Protein AF-A0A933HN99-F1 (afdb_monomer_lite)

Secondary structure (DSSP, 8-state):
--HHHHTTTTSTTSHHHHHHS-TT--HHHHHHHHHHHHHHHHTT-BTTB-TT-------SSSS--TTEEEETTEEEE-HHHHHHHHHHHHHHHHHHT----GGG---SSB--EE-PPEEEEGGG----HHHHHHHHHT--SEEEEEETTEEEEE-SPPEE--

Sequence (162 aa):
MNWINYLRADDPRNPLHQVFMNDHYSRHELMVAMDHFLRRRDELSIPRERGDRIAITLRGGDQLPHNLEKRGEGLAFRAEPKARGESFIRILAELTGWEYKSERWTWENWRLYQFTKGSLGGDTGRLNNGTFRTLMSKQPLSFAMTASNTIEYILEEPDQIV

pLDDT: mean 85.44, std 9.65, range [49.84, 95.88]

Structure (mmCIF, N/CA/C/O backbone):
data_AF-A0A933HN99-F1
#
_entry.id   AF-A0A933HN99-F1
#
loop_
_atom_site.group_PDB
_atom_site.id
_atom_site.type_symbol
_atom_site.label_atom_id
_atom_site.label_alt_id
_atom_site.label_comp_id
_atom_site.label_asym_id
_atom_site.label_entity_id
_atom_site.label_seq_id
_atom_site.pdbx_PDB_ins_code
_atom_site.Cartn_x
_atom_site.Cartn_y
_atom_site.Cartn_z
_atom_site.occupancy
_atom_site.B_iso_or_equiv
_atom_site.auth_seq_id
_atom_site.auth_comp_id
_atom_site.auth_asym_id
_atom_site.auth_atom_id
_atom_site.pdbx_PDB_model_num
ATOM 1 N N . MET A 1 1 ? 18.038 -11.207 13.749 1.00 49.84 1 MET A N 1
ATOM 2 C CA . MET A 1 1 ? 17.211 -12.180 13.005 1.00 49.84 1 MET A CA 1
ATOM 3 C C . MET A 1 1 ? 17.389 -11.865 11.525 1.00 49.84 1 MET A C 1
ATOM 5 O O . MET A 1 1 ? 17.057 -10.754 11.136 1.00 49.84 1 MET A O 1
ATOM 9 N N . ASN A 1 2 ? 18.023 -12.742 10.740 1.00 75.62 2 ASN A N 1
ATOM 10 C CA . ASN A 1 2 ? 18.283 -12.469 9.323 1.00 75.62 2 ASN A CA 1
ATOM 11 C C . ASN A 1 2 ? 17.060 -12.894 8.498 1.00 75.62 2 ASN A C 1
ATOM 13 O O . ASN A 1 2 ? 16.750 -14.082 8.431 1.00 75.62 2 ASN A O 1
ATOM 17 N N . TRP A 1 3 ? 16.350 -11.922 7.922 1.00 74.06 3 TRP A N 1
ATOM 18 C CA . TRP A 1 3 ? 15.103 -12.154 7.183 1.00 74.06 3 TRP A CA 1
ATOM 19 C C . TRP A 1 3 ? 15.326 -13.017 5.942 1.00 74.06 3 TRP A C 1
ATOM 21 O O . TRP A 1 3 ? 14.461 -13.805 5.585 1.00 74.06 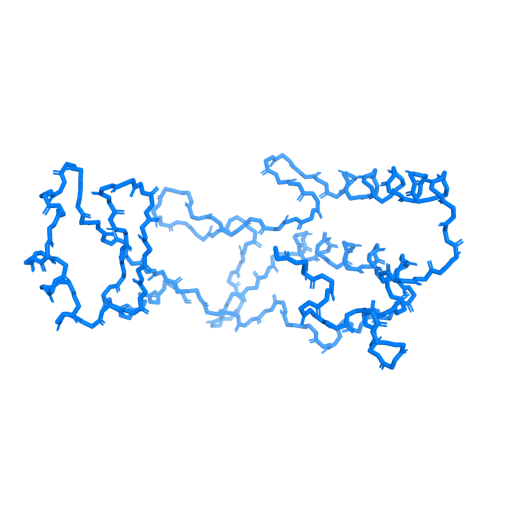3 TRP A O 1
ATOM 31 N N . ILE A 1 4 ? 16.514 -12.936 5.350 1.00 78.69 4 ILE A N 1
ATOM 32 C CA . ILE A 1 4 ? 16.936 -13.777 4.231 1.00 78.69 4 ILE A CA 1
ATOM 33 C C . ILE A 1 4 ? 16.920 -15.258 4.623 1.00 78.69 4 ILE A C 1
ATOM 35 O O . ILE A 1 4 ? 16.318 -16.070 3.926 1.00 78.69 4 ILE A O 1
ATOM 39 N N . ASN A 1 5 ? 17.500 -15.594 5.777 1.00 79.62 5 ASN A N 1
ATOM 40 C CA . ASN A 1 5 ? 17.543 -16.972 6.270 1.00 79.62 5 ASN A CA 1
ATOM 41 C C . ASN A 1 5 ? 16.152 -17.437 6.725 1.00 79.62 5 ASN A C 1
ATOM 43 O O . ASN A 1 5 ? 15.784 -18.591 6.538 1.00 79.62 5 ASN A O 1
ATOM 47 N N . TYR A 1 6 ? 15.353 -16.535 7.306 1.00 84.94 6 TYR A N 1
ATOM 48 C CA . TYR A 1 6 ? 13.977 -16.839 7.707 1.00 84.94 6 TYR A CA 1
ATOM 49 C C . TYR A 1 6 ? 13.082 -17.166 6.502 1.00 84.94 6 TYR A C 1
ATOM 51 O O . TYR A 1 6 ? 12.344 -18.146 6.523 1.00 84.94 6 TYR A O 1
ATOM 59 N N . LEU A 1 7 ? 13.193 -16.381 5.428 1.00 85.88 7 LEU A N 1
ATOM 60 C CA . LEU A 1 7 ? 12.485 -16.601 4.165 1.00 85.88 7 LEU A CA 1
ATOM 61 C C . LEU A 1 7 ? 13.103 -17.724 3.320 1.00 85.88 7 LEU A C 1
ATOM 63 O O . LEU A 1 7 ? 12.607 -18.001 2.228 1.00 85.88 7 LEU A O 1
ATOM 67 N N . ARG A 1 8 ? 14.172 -18.369 3.813 1.00 86.44 8 ARG A N 1
ATOM 68 C CA . ARG A 1 8 ? 14.950 -19.405 3.120 1.00 86.44 8 ARG A CA 1
ATOM 69 C C . ARG A 1 8 ? 15.444 -18.960 1.744 1.00 86.44 8 ARG A C 1
ATOM 71 O O . ARG A 1 8 ? 15.480 -19.763 0.813 1.00 86.44 8 ARG A O 1
ATOM 78 N N . ALA A 1 9 ? 15.754 -17.675 1.589 1.00 84.88 9 ALA A N 1
ATOM 79 C CA . ALA A 1 9 ? 16.262 -17.124 0.336 1.00 84.88 9 ALA A CA 1
ATOM 80 C C . ALA A 1 9 ? 17.697 -17.598 0.034 1.00 84.88 9 ALA A C 1
ATOM 82 O O . ALA A 1 9 ? 18.185 -17.416 -1.070 1.00 84.88 9 ALA A O 1
ATOM 83 N N . ASP A 1 10 ? 18.364 -18.242 0.987 1.00 83.62 10 ASP A N 1
ATOM 84 C CA . ASP A 1 10 ? 19.635 -18.947 0.830 1.00 83.62 10 ASP A CA 1
ATOM 85 C C . ASP A 1 10 ? 19.498 -20.349 0.195 1.00 83.62 10 ASP A C 1
ATOM 87 O O . ASP A 1 10 ? 20.490 -20.869 -0.305 1.00 83.62 10 ASP A O 1
ATOM 91 N N . ASP A 1 11 ? 18.299 -20.951 0.147 1.00 87.00 11 ASP A N 1
ATOM 92 C CA . ASP A 1 11 ? 18.057 -22.241 -0.528 1.00 87.00 11 ASP A CA 1
ATOM 93 C C . ASP A 1 11 ? 17.946 -22.039 -2.053 1.00 87.00 11 ASP A C 1
ATOM 95 O O . ASP A 1 11 ? 16.982 -21.408 -2.489 1.00 87.00 11 ASP A O 1
ATOM 99 N N . PRO A 1 12 ? 18.831 -22.621 -2.890 1.00 84.25 12 PRO A N 1
ATOM 100 C CA . PRO A 1 12 ? 18.815 -22.430 -4.346 1.00 84.25 12 PRO A CA 1
ATOM 101 C C . PRO A 1 12 ? 17.519 -22.838 -5.054 1.00 84.25 12 PRO A C 1
ATOM 103 O O . PRO A 1 12 ? 17.266 -22.426 -6.184 1.00 84.25 12 PRO A O 1
ATOM 106 N N . ARG A 1 13 ? 16.686 -23.661 -4.408 1.00 86.94 13 ARG A N 1
ATOM 107 C CA . ARG A 1 13 ? 15.380 -24.082 -4.942 1.00 86.94 13 ARG A CA 1
ATOM 108 C C . ARG A 1 13 ? 14.266 -23.087 -4.626 1.00 86.94 13 ARG A C 1
ATOM 110 O O . ARG A 1 13 ? 13.169 -23.214 -5.164 1.00 86.94 13 ARG A O 1
ATOM 117 N N . ASN A 1 14 ? 14.507 -22.142 -3.722 1.00 84.06 14 ASN A N 1
ATOM 118 C CA . ASN A 1 14 ? 13.544 -21.116 -3.367 1.00 84.06 14 ASN A CA 1
ATOM 119 C C . ASN A 1 14 ? 13.524 -20.038 -4.463 1.00 84.06 14 ASN A C 1
ATOM 121 O O . ASN A 1 14 ? 14.582 -19.499 -4.783 1.00 84.06 14 ASN A O 1
ATOM 125 N N . PRO A 1 15 ? 12.357 -19.657 -5.012 1.00 81.12 15 PRO A N 1
ATOM 126 C CA . PRO A 1 15 ? 12.267 -18.561 -5.980 1.00 81.12 15 PRO A CA 1
ATOM 127 C C . PRO A 1 15 ? 12.914 -17.256 -5.492 1.00 81.12 15 PRO A C 1
ATOM 129 O O . PRO A 1 15 ? 13.462 -16.500 -6.288 1.00 81.12 15 PRO A O 1
ATOM 132 N N . LEU A 1 16 ? 12.914 -17.012 -4.176 1.00 79.88 16 LEU A N 1
ATOM 133 C CA . LEU A 1 16 ? 13.557 -15.845 -3.571 1.00 79.88 16 LEU A CA 1
ATOM 134 C C . LEU A 1 16 ? 15.087 -15.865 -3.698 1.00 79.88 16 LEU A C 1
ATOM 136 O O . LEU A 1 16 ? 15.704 -14.804 -3.691 1.00 79.88 16 LEU A O 1
ATOM 140 N N . HIS A 1 17 ? 15.704 -17.037 -3.860 1.00 81.12 17 HIS A N 1
ATOM 141 C CA . HIS A 1 17 ? 17.143 -17.157 -4.087 1.00 81.12 17 HIS A CA 1
ATOM 142 C C . HIS A 1 17 ? 17.567 -16.508 -5.402 1.00 81.12 17 HIS A C 1
ATOM 144 O O . HIS A 1 17 ? 18.548 -15.774 -5.441 1.00 81.12 17 HIS A O 1
ATOM 150 N N . GLN A 1 18 ? 16.769 -16.676 -6.459 1.00 73.31 18 GLN A N 1
ATOM 151 C CA . GLN A 1 18 ? 17.019 -16.032 -7.754 1.00 73.31 18 GLN A CA 1
ATOM 152 C C . GLN A 1 18 ? 16.928 -14.502 -7.682 1.00 73.31 18 GLN A C 1
ATOM 154 O O . GLN A 1 18 ? 17.497 -13.813 -8.524 1.00 73.31 18 GLN A O 1
ATOM 159 N N . VAL A 1 19 ? 16.215 -13.971 -6.685 1.00 71.75 19 VAL A N 1
ATOM 160 C CA . VAL A 1 19 ? 16.025 -12.529 -6.490 1.00 71.75 19 VAL A CA 1
ATOM 161 C C . VAL A 1 19 ? 17.103 -11.943 -5.576 1.00 71.75 19 VAL A C 1
ATOM 163 O O . VAL A 1 19 ? 17.643 -10.883 -5.876 1.00 71.75 19 VAL A O 1
ATOM 166 N N . PHE A 1 20 ? 17.423 -12.610 -4.463 1.00 72.81 20 PHE A N 1
ATOM 167 C CA . PHE A 1 20 ? 18.280 -12.047 -3.408 1.00 72.81 20 PHE A CA 1
ATOM 168 C C . PHE A 1 20 ? 19.718 -12.575 -3.389 1.00 72.81 20 PHE A C 1
ATOM 170 O O . PHE A 1 20 ? 20.576 -11.916 -2.809 1.00 72.81 20 PHE A O 1
ATOM 177 N N . MET A 1 21 ? 19.977 -13.743 -3.981 1.00 75.06 21 MET A N 1
ATOM 178 C CA . MET A 1 21 ? 21.279 -14.432 -3.961 1.00 75.06 21 MET A CA 1
ATOM 179 C C . MET A 1 21 ? 21.882 -14.593 -5.356 1.00 75.06 21 MET A C 1
ATOM 181 O O . MET A 1 21 ? 22.770 -15.411 -5.564 1.00 75.06 21 MET A O 1
ATOM 185 N N . ASN A 1 22 ? 21.386 -13.834 -6.332 1.00 67.81 22 ASN A N 1
ATOM 186 C CA . ASN A 1 22 ? 21.907 -13.902 -7.683 1.00 67.81 22 ASN A CA 1
ATOM 187 C C . ASN A 1 22 ? 23.298 -13.252 -7.751 1.00 67.81 22 ASN A C 1
ATOM 189 O O . ASN A 1 22 ? 23.434 -12.051 -7.514 1.00 67.81 22 ASN A O 1
ATOM 193 N N . ASP A 1 23 ? 24.309 -14.036 -8.131 1.00 64.56 23 ASP A N 1
ATOM 194 C CA . ASP A 1 23 ? 25.702 -13.598 -8.317 1.00 64.56 23 ASP A CA 1
ATOM 195 C C . ASP A 1 23 ? 25.876 -12.572 -9.456 1.00 64.56 23 ASP A C 1
ATOM 197 O O . ASP A 1 23 ? 26.979 -12.087 -9.707 1.00 64.56 23 ASP A O 1
ATOM 201 N N . HIS A 1 24 ? 24.796 -12.236 -10.170 1.00 63.84 24 HIS A N 1
ATOM 202 C CA . HIS A 1 24 ? 24.831 -11.406 -11.368 1.00 63.84 24 HIS A CA 1
ATOM 203 C C . HIS A 1 24 ? 25.280 -9.956 -11.125 1.00 63.84 24 HIS A C 1
ATOM 205 O O . HIS A 1 24 ? 25.781 -9.330 -12.057 1.00 63.84 24 HIS A O 1
ATOM 211 N N . TYR A 1 25 ? 25.124 -9.417 -9.911 1.00 64.19 25 TYR A N 1
ATOM 212 C CA . TYR A 1 25 ? 25.426 -8.013 -9.630 1.00 64.19 25 TYR A CA 1
ATOM 213 C C . TYR A 1 25 ? 26.658 -7.854 -8.739 1.00 64.19 25 TYR A C 1
ATOM 215 O O . TYR A 1 25 ? 26.637 -8.138 -7.540 1.00 64.19 25 TYR A O 1
ATOM 223 N N . SER A 1 26 ? 27.721 -7.269 -9.288 1.00 77.25 26 SER A N 1
ATOM 224 C CA . SER A 1 26 ? 28.735 -6.619 -8.462 1.00 77.25 26 SER A CA 1
ATOM 225 C C . SER A 1 26 ? 28.097 -5.487 -7.641 1.00 77.25 26 SER A C 1
ATOM 227 O O . SER A 1 26 ? 27.085 -4.897 -8.024 1.00 77.25 26 SER A O 1
ATOM 229 N N . ARG A 1 27 ? 28.718 -5.110 -6.513 1.00 74.25 27 ARG A N 1
ATOM 230 C CA . ARG A 1 27 ? 28.250 -3.979 -5.682 1.00 74.25 27 ARG A CA 1
ATOM 231 C C . ARG A 1 27 ? 28.020 -2.700 -6.495 1.00 74.25 27 ARG A C 1
ATOM 233 O O . ARG A 1 27 ? 27.081 -1.964 -6.216 1.00 74.25 27 ARG A O 1
ATOM 240 N N . HIS A 1 28 ? 28.873 -2.443 -7.486 1.00 76.75 28 HIS A N 1
ATOM 241 C CA . HIS A 1 28 ? 28.733 -1.299 -8.381 1.00 76.75 28 HIS A CA 1
ATOM 242 C C . HIS A 1 28 ? 27.457 -1.399 -9.228 1.00 76.75 28 HIS A C 1
ATOM 244 O O . HIS A 1 28 ? 26.668 -0.460 -9.256 1.00 76.75 28 HIS A O 1
ATOM 250 N N . GLU A 1 29 ? 27.219 -2.542 -9.871 1.00 79.69 29 GLU A N 1
ATOM 251 C CA . GLU A 1 29 ? 26.029 -2.743 -10.704 1.00 79.69 29 GLU A CA 1
ATOM 252 C C . GLU A 1 29 ? 24.741 -2.717 -9.875 1.00 79.69 29 GLU A C 1
ATOM 254 O O . GLU A 1 29 ? 23.747 -2.155 -10.328 1.00 79.69 29 GLU A O 1
ATOM 259 N N . LEU A 1 30 ? 24.769 -3.219 -8.635 1.00 82.19 30 LEU A N 1
ATOM 260 C CA . LEU A 1 30 ? 23.641 -3.102 -7.709 1.00 82.19 30 LEU A CA 1
ATOM 261 C C . LEU A 1 30 ? 23.317 -1.634 -7.398 1.00 82.19 30 LEU A C 1
ATOM 263 O O . LEU A 1 30 ? 22.155 -1.243 -7.434 1.00 82.19 30 LEU A O 1
ATOM 267 N N . MET A 1 31 ? 24.329 -0.804 -7.128 1.00 82.56 31 MET A N 1
ATOM 268 C CA . MET A 1 31 ? 24.125 0.627 -6.869 1.00 82.56 31 MET A CA 1
ATOM 269 C C . MET A 1 31 ? 23.550 1.356 -8.090 1.00 82.56 31 MET A C 1
ATOM 271 O O . MET A 1 31 ? 22.658 2.187 -7.933 1.00 82.56 31 MET A O 1
ATOM 275 N N . VAL A 1 32 ? 24.016 1.020 -9.298 1.00 86.81 32 VAL A N 1
ATOM 276 C CA . VAL A 1 32 ? 23.473 1.565 -10.554 1.00 86.81 32 VAL A CA 1
ATOM 277 C C . VAL A 1 32 ? 22.023 1.119 -10.764 1.00 86.81 32 VAL A C 1
ATOM 279 O O . VAL A 1 32 ? 21.163 1.947 -11.061 1.00 86.81 32 VAL A O 1
ATOM 282 N N . ALA A 1 33 ? 21.727 -0.167 -10.560 1.00 85.75 33 ALA A N 1
ATOM 283 C CA . ALA A 1 33 ? 20.374 -0.705 -10.673 1.00 85.75 33 ALA A CA 1
ATOM 284 C C . ALA A 1 33 ? 19.421 -0.061 -9.654 1.00 85.75 33 ALA A C 1
ATOM 286 O O . ALA A 1 33 ? 18.291 0.289 -9.997 1.00 85.75 33 ALA A O 1
ATOM 287 N N . MET A 1 34 ? 19.889 0.157 -8.421 1.00 89.00 34 MET A N 1
ATOM 288 C CA . MET A 1 34 ? 19.142 0.871 -7.390 1.00 89.00 34 MET A CA 1
ATOM 289 C C . MET A 1 34 ? 18.882 2.327 -7.779 1.00 89.00 34 MET A C 1
ATOM 291 O O . MET A 1 34 ? 17.738 2.757 -7.689 1.00 89.00 34 MET A O 1
ATOM 295 N N . ASP A 1 35 ? 19.884 3.088 -8.231 1.00 91.62 35 ASP A N 1
ATOM 296 C CA . ASP A 1 35 ? 19.679 4.478 -8.675 1.00 91.62 35 ASP A CA 1
ATOM 297 C C . ASP A 1 35 ? 18.650 4.552 -9.816 1.00 91.62 35 ASP A C 1
ATOM 299 O O . ASP A 1 35 ? 17.689 5.318 -9.733 1.00 91.62 35 ASP A O 1
ATOM 303 N N . HIS A 1 36 ? 18.775 3.679 -10.820 1.00 91.25 36 HIS A N 1
ATOM 304 C CA . HIS A 1 36 ? 17.826 3.597 -11.929 1.00 91.25 36 HIS A CA 1
ATOM 305 C C . HIS A 1 36 ? 16.401 3.263 -11.458 1.00 91.25 36 HIS A C 1
ATOM 307 O O . HIS A 1 36 ? 15.439 3.927 -11.851 1.00 91.25 36 HIS A O 1
ATOM 313 N N . PHE A 1 37 ? 16.253 2.276 -10.569 1.00 93.31 37 PHE A N 1
ATOM 314 C CA . PHE A 1 37 ? 14.966 1.928 -9.967 1.00 93.31 37 PHE A CA 1
ATOM 315 C C . PHE A 1 37 ? 14.351 3.103 -9.198 1.00 93.31 37 PHE A C 1
ATOM 317 O O . PHE A 1 37 ? 13.172 3.411 -9.380 1.00 93.31 37 PHE A O 1
ATOM 324 N N . LEU A 1 38 ? 15.136 3.768 -8.344 1.00 93.62 38 LEU A N 1
ATOM 325 C CA . LEU A 1 38 ? 14.657 4.875 -7.520 1.00 93.62 38 LEU A CA 1
ATOM 326 C C . LEU A 1 38 ? 14.168 6.038 -8.393 1.00 93.62 38 LEU A C 1
ATOM 328 O O . LEU A 1 38 ? 13.096 6.567 -8.110 1.00 93.62 38 LEU A O 1
ATOM 332 N N . ARG A 1 39 ? 14.886 6.373 -9.475 1.00 95.25 39 ARG A N 1
ATOM 333 C CA . ARG A 1 39 ? 14.471 7.408 -10.438 1.00 95.25 39 ARG A CA 1
ATOM 334 C C . ARG A 1 39 ? 13.160 7.060 -11.134 1.00 95.25 39 ARG A C 1
ATOM 336 O O . ARG A 1 39 ? 12.233 7.861 -11.093 1.00 95.25 39 ARG A O 1
ATOM 343 N N . ARG A 1 40 ? 13.048 5.848 -11.689 1.00 95.75 40 ARG A N 1
ATOM 344 C CA . ARG A 1 40 ? 11.821 5.394 -12.369 1.00 95.75 40 ARG A CA 1
ATOM 345 C C . ARG A 1 40 ? 10.619 5.327 -11.436 1.00 95.75 40 ARG A C 1
ATOM 347 O O . ARG A 1 40 ? 9.507 5.647 -11.836 1.00 95.75 40 ARG A O 1
ATOM 354 N N . ARG A 1 41 ? 10.818 4.933 -10.176 1.00 95.25 41 ARG A N 1
ATOM 355 C CA . ARG A 1 41 ? 9.758 5.038 -9.166 1.00 95.25 41 ARG A CA 1
ATOM 356 C C . ARG A 1 41 ? 9.386 6.501 -8.932 1.00 95.25 41 ARG A C 1
ATOM 358 O O . ARG A 1 41 ? 8.206 6.818 -8.828 1.00 95.25 41 ARG A O 1
ATOM 365 N N . ASP A 1 42 ? 10.368 7.386 -8.800 1.00 95.50 42 ASP A N 1
ATOM 366 C CA . ASP A 1 42 ? 10.110 8.786 -8.471 1.00 95.50 42 ASP A CA 1
ATOM 367 C C . ASP A 1 42 ? 9.363 9.524 -9.594 1.00 95.50 42 ASP A C 1
ATOM 369 O O . ASP A 1 42 ? 8.527 10.369 -9.278 1.00 95.50 42 ASP A O 1
ATOM 373 N N . GLU A 1 43 ? 9.529 9.117 -10.856 1.00 95.62 43 GLU A N 1
ATOM 374 C CA . GLU A 1 43 ? 8.714 9.558 -12.005 1.00 95.62 43 GLU A CA 1
ATOM 375 C C . GLU A 1 43 ? 7.209 9.269 -11.841 1.00 95.62 43 GLU A C 1
ATOM 377 O O . GLU A 1 43 ? 6.381 9.990 -12.393 1.00 95.62 43 GLU A O 1
ATOM 382 N N . LEU A 1 44 ? 6.837 8.253 -11.054 1.00 95.88 44 LEU A N 1
ATOM 383 C CA . LEU A 1 44 ? 5.440 7.913 -10.748 1.00 95.88 44 LEU A CA 1
ATOM 384 C C . LEU A 1 44 ? 4.885 8.675 -9.530 1.00 95.88 44 LEU A C 1
ATOM 386 O O . LEU A 1 44 ? 3.743 8.448 -9.116 1.00 95.88 44 LEU A O 1
ATOM 390 N N . SER A 1 45 ? 5.687 9.535 -8.899 1.00 94.81 45 SER A N 1
ATOM 391 C CA . SER A 1 45 ? 5.262 10.280 -7.713 1.00 94.81 45 SER A CA 1
ATOM 392 C C . SER A 1 45 ? 4.348 11.443 -8.087 1.00 94.81 45 SER A C 1
ATOM 394 O O . SER A 1 45 ? 4.582 12.162 -9.055 1.00 94.81 45 SER A O 1
ATOM 396 N N . ILE A 1 46 ? 3.334 11.679 -7.260 1.00 92.56 46 ILE A N 1
ATOM 397 C CA . ILE A 1 46 ? 2.436 12.836 -7.356 1.00 92.56 46 ILE A CA 1
ATOM 398 C C . ILE A 1 46 ? 2.511 13.638 -6.048 1.00 92.56 46 ILE A C 1
ATOM 400 O O . ILE A 1 46 ? 3.050 13.145 -5.050 1.00 92.56 46 ILE A O 1
ATOM 404 N N . PRO A 1 47 ? 1.991 14.878 -5.978 1.00 89.06 47 PRO A N 1
ATOM 405 C CA . PRO A 1 47 ? 2.017 15.641 -4.737 1.00 89.06 47 PRO A CA 1
ATOM 406 C C . PRO A 1 47 ? 1.459 14.833 -3.555 1.00 89.06 47 PRO A C 1
ATOM 408 O O . PRO A 1 47 ? 0.298 14.437 -3.551 1.00 89.06 47 PRO A O 1
ATOM 411 N N . ARG A 1 48 ? 2.293 14.631 -2.524 1.00 84.19 48 ARG A N 1
ATOM 412 C CA . ARG A 1 48 ? 1.999 13.868 -1.288 1.00 84.19 48 ARG A CA 1
ATOM 413 C C . ARG A 1 48 ? 1.943 12.335 -1.435 1.00 84.19 48 ARG A C 1
ATOM 415 O O . ARG A 1 48 ? 1.739 11.651 -0.426 1.00 84.19 48 ARG A O 1
ATOM 422 N N . GLU A 1 49 ? 2.241 11.768 -2.604 1.00 90.00 49 GLU A N 1
ATOM 423 C CA . GLU A 1 49 ? 2.372 10.317 -2.805 1.00 90.00 49 GLU A CA 1
ATOM 424 C C . GLU A 1 49 ? 3.651 9.949 -3.554 1.00 90.00 49 GLU A C 1
ATOM 426 O O . GLU A 1 49 ? 3.902 10.416 -4.660 1.00 90.00 49 GLU A O 1
ATOM 431 N N . ARG A 1 50 ? 4.448 9.062 -2.956 1.00 91.06 50 ARG A N 1
ATOM 432 C CA . ARG A 1 50 ? 5.611 8.466 -3.613 1.00 91.06 50 ARG A CA 1
ATOM 433 C C . ARG A 1 50 ? 5.147 7.398 -4.606 1.00 91.06 50 ARG A C 1
ATOM 435 O O . ARG A 1 50 ? 4.150 6.731 -4.352 1.00 91.06 50 ARG A O 1
ATOM 442 N N . GLY A 1 51 ? 5.871 7.217 -5.704 1.00 91.19 51 GLY A N 1
ATOM 443 C CA . GLY A 1 51 ? 5.482 6.313 -6.792 1.00 91.19 51 GLY A CA 1
ATOM 444 C C . GLY A 1 51 ? 5.428 4.812 -6.470 1.00 91.19 51 GLY A C 1
ATOM 445 O O . GLY A 1 51 ? 5.017 4.031 -7.317 1.00 91.19 51 GLY A O 1
ATOM 446 N N . ASP A 1 52 ? 5.822 4.396 -5.265 1.00 92.25 52 ASP A N 1
ATOM 447 C CA . ASP A 1 52 ? 5.679 3.028 -4.743 1.00 92.25 52 ASP A CA 1
ATOM 448 C C . ASP A 1 52 ? 4.439 2.839 -3.852 1.00 92.25 52 ASP A C 1
ATOM 450 O O . ASP A 1 52 ? 4.262 1.774 -3.259 1.00 92.25 52 ASP A O 1
ATOM 454 N N . ARG A 1 53 ? 3.576 3.857 -3.719 1.00 91.19 53 ARG A N 1
ATOM 455 C CA . ARG A 1 53 ? 2.353 3.777 -2.912 1.00 91.19 53 ARG A CA 1
ATOM 456 C C . ARG A 1 53 ? 1.173 4.486 -3.567 1.00 91.19 53 ARG A C 1
ATOM 458 O O . ARG A 1 53 ? 1.320 5.538 -4.182 1.00 91.19 53 ARG A O 1
ATOM 465 N N . ILE A 1 54 ? -0.020 3.953 -3.323 1.00 90.75 54 ILE A N 1
ATOM 466 C CA . ILE A 1 54 ? -1.294 4.621 -3.604 1.00 90.75 54 ILE A CA 1
ATOM 467 C C . ILE A 1 54 ? -1.961 4.894 -2.258 1.00 90.75 54 ILE A C 1
ATOM 469 O O . ILE A 1 54 ? -2.217 3.966 -1.491 1.00 90.75 54 ILE A O 1
ATOM 473 N N . ALA A 1 55 ? -2.206 6.164 -1.931 1.00 88.06 55 ALA A N 1
ATOM 474 C CA . ALA A 1 55 ? -2.803 6.508 -0.644 1.00 88.06 55 ALA A CA 1
ATOM 475 C C . ALA A 1 55 ? -4.326 6.308 -0.673 1.00 88.06 55 ALA A C 1
ATOM 477 O O . ALA A 1 55 ? -5.025 6.883 -1.505 1.00 88.06 55 ALA A O 1
ATOM 478 N N . ILE A 1 56 ? -4.850 5.528 0.270 1.00 86.19 56 ILE A N 1
ATOM 479 C CA . ILE A 1 56 ? -6.286 5.420 0.543 1.00 86.19 56 ILE A CA 1
ATOM 480 C C . ILE A 1 56 ? -6.507 6.122 1.879 1.00 86.19 56 ILE A C 1
ATOM 482 O O . ILE A 1 56 ? -6.249 5.564 2.942 1.00 86.19 56 ILE A O 1
ATOM 486 N N . THR A 1 57 ? -6.867 7.403 1.834 1.00 78.19 57 THR A N 1
ATOM 487 C CA . THR A 1 57 ? -7.024 8.225 3.039 1.00 78.19 57 THR A CA 1
ATOM 488 C C . THR A 1 57 ? -8.302 9.041 2.949 1.00 78.19 57 THR A C 1
ATOM 490 O O . THR A 1 57 ? -8.505 9.773 1.983 1.00 78.19 57 THR A O 1
ATOM 493 N N . LEU A 1 58 ? -9.141 8.938 3.977 1.00 72.88 58 LEU A N 1
ATOM 494 C CA . LEU A 1 58 ? -10.306 9.795 4.167 1.00 72.88 58 LEU A CA 1
ATOM 495 C C . LEU A 1 58 ? -9.823 11.121 4.771 1.00 72.88 58 LEU A C 1
ATOM 497 O O . LEU A 1 58 ? -9.245 11.137 5.858 1.00 72.88 58 LEU A O 1
ATOM 501 N N . ARG A 1 59 ? -10.011 12.244 4.070 1.00 62.53 59 ARG A N 1
ATOM 502 C CA . ARG A 1 59 ? -9.774 13.582 4.638 1.00 62.53 59 ARG A CA 1
ATOM 503 C C . ARG A 1 59 ? -11.121 14.220 4.960 1.00 62.53 59 ARG A C 1
ATOM 505 O O . ARG A 1 59 ? -11.876 14.512 4.045 1.00 62.53 59 ARG A O 1
ATOM 512 N N . GLY A 1 60 ? -11.385 14.483 6.241 1.00 57.06 60 GLY A N 1
ATOM 513 C CA . GLY A 1 60 ? -12.542 15.286 6.655 1.00 57.06 60 GLY A CA 1
ATOM 514 C C . GLY A 1 60 ? -13.875 14.538 6.768 1.00 57.06 60 GLY A C 1
ATOM 515 O O . GLY A 1 60 ? -14.911 15.135 6.508 1.00 57.06 60 GLY A O 1
ATOM 516 N N . GLY A 1 61 ? -13.859 13.265 7.170 1.00 55.25 61 GLY A N 1
ATOM 517 C CA . GLY A 1 61 ? -15.049 12.555 7.663 1.00 55.25 61 GLY A CA 1
ATOM 518 C C . GLY A 1 61 ? -15.901 11.877 6.593 1.00 55.25 61 GLY A C 1
ATOM 519 O O . GLY A 1 61 ? -16.078 10.671 6.677 1.00 55.25 61 GLY A O 1
ATOM 520 N N . ASP A 1 62 ? -16.335 12.595 5.552 1.00 56.06 62 ASP A N 1
ATOM 521 C CA . ASP A 1 62 ? -17.492 12.134 4.752 1.00 56.06 62 ASP A CA 1
ATOM 522 C C . ASP A 1 62 ? -17.246 11.990 3.240 1.00 56.06 62 ASP A C 1
ATOM 524 O O . ASP A 1 62 ? -18.178 11.781 2.461 1.00 56.06 62 ASP A O 1
ATOM 528 N N . GLN A 1 63 ? -15.999 12.109 2.777 1.00 68.25 63 GLN A N 1
ATOM 529 C CA . GLN A 1 63 ? -15.674 11.997 1.350 1.00 68.25 63 GLN A CA 1
ATOM 530 C C . GLN A 1 63 ? -14.888 10.727 1.041 1.00 68.25 63 GLN A C 1
ATOM 532 O O . GLN A 1 63 ? -13.944 10.381 1.751 1.00 68.25 63 GLN A O 1
ATOM 537 N N . LEU A 1 64 ? -15.259 10.070 -0.065 1.00 76.44 64 LEU A N 1
ATOM 538 C CA . LEU A 1 64 ? -14.512 8.953 -0.647 1.00 76.44 64 LEU A CA 1
ATOM 539 C C . LEU A 1 64 ? -13.016 9.294 -0.754 1.00 76.44 64 LEU A C 1
ATOM 541 O O . LEU A 1 64 ? -12.684 10.427 -1.121 1.00 76.44 64 LEU A O 1
ATOM 545 N N . PRO A 1 65 ? -12.108 8.330 -0.504 1.00 84.25 65 PRO A N 1
ATOM 546 C CA . PRO A 1 65 ? -10.681 8.544 -0.708 1.00 84.25 65 PRO A CA 1
ATOM 547 C C . PRO A 1 65 ? -10.404 9.053 -2.125 1.00 84.25 65 PRO A C 1
ATOM 549 O O . PRO A 1 65 ? -10.995 8.566 -3.088 1.00 84.25 65 PRO A O 1
ATOM 552 N N . HIS A 1 66 ? -9.490 10.013 -2.278 1.00 86.44 66 HIS A N 1
ATOM 553 C CA . HIS A 1 66 ? -9.299 10.735 -3.546 1.00 86.44 66 HIS A CA 1
ATOM 554 C C . HIS A 1 66 ? -8.871 9.836 -4.715 1.00 86.44 66 HIS A C 1
ATOM 556 O O . HIS A 1 66 ? -9.204 10.132 -5.859 1.00 86.44 66 HIS A O 1
ATOM 562 N N . ASN A 1 67 ? -8.191 8.721 -4.437 1.00 91.62 67 ASN A N 1
ATOM 563 C CA . ASN A 1 67 ? -7.792 7.740 -5.448 1.00 91.62 67 ASN A CA 1
ATOM 564 C C . ASN A 1 67 ? -8.916 6.764 -5.845 1.00 91.62 67 ASN A C 1
ATOM 566 O O . ASN A 1 67 ? -8.753 6.016 -6.810 1.00 91.62 67 ASN A O 1
ATOM 570 N N . LEU A 1 68 ? -10.046 6.766 -5.132 1.00 91.62 68 LEU A N 1
ATOM 571 C CA . LEU A 1 68 ? -11.172 5.865 -5.360 1.00 91.62 68 LEU A CA 1
ATOM 572 C C . LEU A 1 68 ? -12.366 6.583 -6.001 1.00 91.62 68 LEU A C 1
ATOM 574 O O . LEU A 1 68 ? -12.567 7.795 -5.866 1.00 91.62 68 LEU A O 1
ATOM 578 N N . GLU A 1 69 ? -13.177 5.796 -6.694 1.00 91.88 69 GLU A N 1
ATOM 579 C CA . GLU A 1 69 ? -14.474 6.177 -7.238 1.00 91.88 69 GLU A CA 1
ATOM 580 C C . GLU A 1 69 ? -15.499 5.058 -7.015 1.00 91.88 69 GLU A C 1
ATOM 582 O O . GLU A 1 69 ? -15.140 3.885 -6.887 1.00 91.88 69 GLU A O 1
ATOM 587 N N . LYS A 1 70 ? -16.785 5.420 -6.959 1.00 90.81 70 LYS A N 1
ATOM 588 C CA . LYS A 1 70 ? -17.881 4.443 -6.960 1.00 90.81 70 LYS A CA 1
ATOM 589 C C . LYS A 1 70 ? -18.089 3.915 -8.376 1.00 90.81 70 LYS A C 1
ATOM 591 O O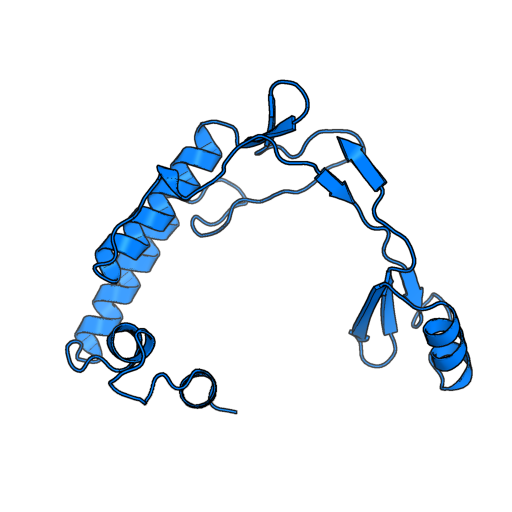 . LYS A 1 70 ? -18.217 4.703 -9.312 1.00 90.81 70 LYS A O 1
ATOM 596 N N . ARG A 1 71 ? -18.181 2.593 -8.517 1.00 90.56 71 ARG A N 1
ATOM 597 C CA . ARG A 1 71 ? -18.494 1.898 -9.769 1.00 90.56 71 ARG A CA 1
ATOM 598 C C . ARG A 1 71 ? -19.507 0.791 -9.467 1.00 90.56 71 ARG A C 1
ATOM 600 O O . ARG A 1 71 ? -19.157 -0.251 -8.924 1.00 90.56 71 ARG A O 1
ATOM 607 N N . GLY A 1 72 ? -20.774 1.034 -9.803 1.00 87.06 72 GLY A N 1
ATOM 608 C CA . GLY A 1 72 ? -21.874 0.143 -9.422 1.00 87.06 72 GLY A CA 1
ATOM 609 C C . GLY A 1 72 ? -22.054 0.087 -7.902 1.00 87.06 72 GLY A C 1
ATOM 610 O O . GLY A 1 72 ? -22.098 1.130 -7.251 1.00 87.06 72 GLY A O 1
ATOM 611 N N . GLU A 1 73 ? -22.137 -1.126 -7.352 1.00 85.25 73 GLU A N 1
ATOM 612 C CA . GLU A 1 73 ? -22.253 -1.381 -5.906 1.00 85.25 73 GLU A CA 1
ATOM 613 C C . GLU A 1 73 ? -20.901 -1.408 -5.172 1.00 85.25 73 GLU A C 1
ATOM 615 O O . GLU A 1 73 ? -20.868 -1.580 -3.958 1.00 85.25 73 GLU A O 1
ATOM 620 N N . GLY A 1 74 ? -19.781 -1.260 -5.886 1.00 89.88 74 GLY A N 1
ATOM 621 C CA . GLY A 1 74 ? -18.443 -1.325 -5.306 1.00 89.88 74 GLY A CA 1
ATOM 622 C C . GLY A 1 74 ? -17.602 -0.080 -5.561 1.00 89.88 74 GLY A C 1
ATOM 623 O O . GLY A 1 74 ? -18.013 0.887 -6.212 1.00 89.88 74 GLY A O 1
ATOM 624 N N . LEU A 1 75 ? -16.376 -0.126 -5.052 1.00 91.81 75 LEU A N 1
ATOM 625 C CA . LEU A 1 75 ? -15.342 0.868 -5.298 1.00 91.81 75 LEU A CA 1
ATOM 626 C C . LEU A 1 75 ? -14.316 0.361 -6.303 1.00 91.81 75 LEU A C 1
ATOM 628 O O . LEU A 1 75 ? -14.014 -0.831 -6.375 1.00 91.81 75 LEU A O 1
ATOM 632 N N . ALA A 1 76 ? -13.745 1.293 -7.051 1.00 93.88 76 ALA A N 1
ATOM 633 C CA . ALA A 1 76 ? -12.615 1.053 -7.929 1.00 93.88 76 ALA A CA 1
ATOM 634 C C . ALA A 1 76 ? -11.577 2.157 -7.749 1.00 93.88 76 ALA A C 1
ATOM 636 O O . ALA A 1 76 ? -11.906 3.276 -7.341 1.00 93.88 76 ALA A O 1
ATOM 637 N N . PHE A 1 77 ? -10.321 1.863 -8.082 1.00 93.19 77 PHE A N 1
ATOM 638 C CA . PHE A 1 77 ? -9.382 2.951 -8.321 1.00 93.19 77 PHE A CA 1
ATOM 639 C C . PHE A 1 77 ? -9.806 3.740 -9.552 1.00 93.19 77 PHE A C 1
ATOM 641 O O . PHE A 1 77 ? -10.203 3.173 -10.572 1.00 93.19 77 PHE A O 1
ATOM 648 N N . ARG A 1 78 ? -9.623 5.057 -9.473 1.00 93.12 78 ARG A N 1
ATOM 649 C CA . ARG A 1 78 ? -9.674 5.921 -10.650 1.00 93.12 78 ARG A CA 1
ATOM 650 C C . ARG A 1 78 ? -8.620 5.476 -11.669 1.00 93.12 78 ARG A C 1
ATOM 652 O O . ARG A 1 78 ? -7.630 4.821 -11.330 1.00 93.12 78 ARG A O 1
ATOM 659 N N . ALA A 1 79 ? -8.803 5.887 -12.920 1.00 93.94 79 ALA A N 1
ATOM 660 C CA . ALA A 1 79 ? -7.905 5.510 -14.011 1.00 93.94 79 ALA A CA 1
ATOM 661 C C . ALA A 1 79 ? -6.434 5.891 -13.748 1.00 93.94 79 ALA A C 1
ATOM 663 O O . ALA A 1 79 ? -5.541 5.093 -14.020 1.00 93.94 79 ALA A O 1
ATOM 664 N N . GLU A 1 80 ? -6.183 7.079 -13.186 1.00 93.94 80 GLU A N 1
ATOM 665 C CA . GLU A 1 80 ? -4.824 7.583 -12.943 1.00 93.94 80 GLU A CA 1
ATOM 666 C C . GLU A 1 80 ? -4.071 6.788 -11.851 1.00 93.94 80 GLU A C 1
ATOM 668 O O . GLU A 1 80 ? -3.009 6.246 -12.168 1.00 93.94 80 GLU A O 1
ATOM 673 N N . PRO A 1 81 ? -4.611 6.573 -10.631 1.00 93.75 81 PRO A N 1
ATOM 674 C CA . PRO A 1 81 ? -3.941 5.763 -9.611 1.00 93.75 81 PRO A CA 1
ATOM 675 C C . PRO A 1 81 ? -3.744 4.313 -10.043 1.00 93.75 81 PRO A C 1
ATOM 677 O O . PRO A 1 81 ? -2.691 3.734 -9.775 1.00 93.75 81 PRO A O 1
ATOM 680 N N . LYS A 1 82 ? -4.720 3.737 -10.762 1.00 94.62 82 LYS A N 1
ATOM 681 C CA . LYS A 1 82 ? -4.573 2.407 -11.362 1.00 94.62 82 LYS A CA 1
ATOM 682 C C . LYS A 1 82 ? -3.377 2.377 -12.315 1.00 94.62 82 LYS A C 1
ATOM 684 O O . LYS A 1 82 ? -2.505 1.530 -12.159 1.00 94.62 82 LYS A O 1
ATOM 689 N N . ALA A 1 83 ? -3.302 3.308 -13.267 1.00 95.19 83 ALA A N 1
ATOM 690 C CA . ALA A 1 83 ? -2.215 3.359 -14.245 1.00 95.19 83 ALA A CA 1
ATOM 691 C C . ALA A 1 83 ? -0.836 3.542 -13.588 1.00 95.19 83 ALA A C 1
ATOM 693 O O . ALA A 1 83 ? 0.136 2.916 -14.021 1.00 95.19 83 ALA A O 1
ATOM 694 N N . ARG A 1 84 ? -0.746 4.334 -12.509 1.00 95.25 84 ARG A N 1
ATOM 695 C CA . ARG A 1 84 ? 0.483 4.459 -11.708 1.00 95.25 84 ARG A CA 1
ATOM 696 C C . ARG A 1 84 ? 0.853 3.146 -11.020 1.00 95.25 84 ARG A C 1
ATOM 698 O O . ARG A 1 84 ? 2.003 2.723 -11.112 1.00 95.25 84 ARG A O 1
ATOM 705 N N . GLY A 1 85 ? -0.113 2.476 -10.391 1.00 95.06 85 GLY A N 1
ATOM 706 C CA . GLY A 1 85 ? 0.089 1.164 -9.771 1.00 95.06 85 GLY A CA 1
ATOM 707 C C . GLY A 1 85 ? 0.572 0.111 -10.770 1.00 95.06 85 GLY A C 1
ATOM 708 O O . GLY A 1 85 ? 1.558 -0.576 -10.517 1.00 95.06 85 GLY A O 1
ATOM 709 N N . GLU A 1 86 ? -0.061 0.034 -11.942 1.00 95.69 86 GLU A N 1
ATOM 710 C CA . GLU A 1 86 ? 0.363 -0.875 -13.012 1.00 95.69 86 GLU A CA 1
ATOM 711 C C . GLU A 1 86 ? 1.766 -0.539 -13.531 1.00 95.69 86 GLU A C 1
ATOM 713 O O . GLU A 1 86 ? 2.569 -1.443 -13.754 1.00 95.69 86 GLU A O 1
ATOM 718 N N . SER A 1 87 ? 2.093 0.748 -13.680 1.00 95.56 87 SER A N 1
ATOM 719 C CA . SER A 1 87 ? 3.435 1.193 -14.079 1.00 95.56 87 SER A CA 1
ATOM 720 C C . SER A 1 87 ? 4.497 0.779 -13.061 1.00 95.56 87 SER A C 1
ATOM 722 O O . SER A 1 87 ? 5.549 0.273 -13.446 1.00 95.56 87 SER A O 1
ATOM 724 N N . PHE A 1 88 ? 4.213 0.913 -11.763 1.00 95.81 88 PHE A N 1
ATOM 725 C CA . PHE A 1 88 ? 5.130 0.474 -10.713 1.00 95.81 88 PHE A CA 1
ATOM 726 C C . PHE A 1 88 ? 5.362 -1.042 -10.751 1.00 95.81 88 PHE A C 1
ATOM 728 O O . PHE A 1 88 ? 6.506 -1.493 -10.694 1.00 95.81 88 PHE A O 1
ATOM 735 N N . ILE A 1 89 ? 4.301 -1.838 -10.925 1.00 94.44 89 ILE A N 1
ATOM 736 C CA . ILE A 1 89 ? 4.428 -3.298 -11.041 1.00 94.44 89 ILE A CA 1
ATOM 737 C C . ILE A 1 89 ? 5.251 -3.680 -12.281 1.00 94.44 89 ILE A C 1
ATOM 739 O O . ILE A 1 89 ? 6.056 -4.607 -12.210 1.00 94.44 89 ILE A O 1
ATOM 743 N N . ARG A 1 90 ? 5.115 -2.951 -13.397 1.00 94.50 90 ARG A N 1
ATOM 744 C CA . ARG A 1 90 ? 5.943 -3.163 -14.598 1.00 94.50 90 ARG A CA 1
ATOM 745 C C . ARG A 1 90 ? 7.420 -2.850 -14.361 1.00 94.50 90 ARG A C 1
ATOM 747 O O . ARG A 1 90 ? 8.260 -3.624 -14.801 1.00 94.50 90 ARG A O 1
ATOM 754 N N . ILE A 1 91 ? 7.744 -1.788 -13.617 1.00 94.00 91 ILE A N 1
ATOM 755 C CA . ILE A 1 91 ? 9.135 -1.505 -13.216 1.00 94.00 91 ILE A CA 1
ATOM 756 C C . ILE A 1 91 ? 9.715 -2.694 -12.438 1.00 94.00 91 ILE A C 1
ATOM 758 O O . ILE A 1 91 ? 10.840 -3.111 -12.706 1.00 94.00 91 ILE A O 1
ATOM 762 N N . LEU A 1 92 ? 8.952 -3.257 -11.493 1.00 92.12 92 LEU A N 1
ATOM 763 C CA . LEU A 1 92 ? 9.390 -4.431 -10.733 1.00 92.12 92 LEU A CA 1
ATOM 764 C C . LEU A 1 92 ? 9.574 -5.653 -11.636 1.00 92.12 92 LEU A C 1
ATOM 766 O O . LEU A 1 92 ? 10.602 -6.312 -11.546 1.00 92.12 92 LEU A O 1
ATOM 770 N N . ALA A 1 93 ? 8.613 -5.916 -12.521 1.00 92.31 93 ALA A N 1
ATOM 771 C CA . ALA A 1 93 ? 8.649 -7.012 -13.484 1.00 92.31 93 ALA A CA 1
ATOM 772 C C . ALA A 1 93 ? 9.904 -6.959 -14.374 1.00 92.31 93 ALA A C 1
ATOM 774 O O . ALA A 1 93 ? 10.602 -7.959 -14.522 1.00 92.31 93 ALA A O 1
ATOM 775 N N . GLU A 1 94 ? 10.245 -5.779 -14.897 1.00 89.62 94 GLU A N 1
ATOM 776 C CA . GLU A 1 94 ? 11.456 -5.573 -15.697 1.00 89.62 94 GLU A CA 1
ATOM 777 C C . GLU A 1 94 ? 12.744 -5.832 -14.901 1.00 89.62 94 GLU A C 1
ATOM 779 O O . GLU A 1 94 ? 13.689 -6.404 -15.438 1.00 89.62 94 GLU A O 1
ATOM 784 N N . LEU A 1 95 ? 12.788 -5.439 -13.623 1.00 85.44 95 LEU A N 1
ATOM 785 C CA . LEU A 1 95 ? 13.966 -5.626 -12.769 1.00 85.44 95 LEU A CA 1
ATOM 786 C C . LEU A 1 95 ? 14.146 -7.070 -12.295 1.00 85.44 95 LEU A C 1
ATOM 788 O O . LEU A 1 95 ? 15.277 -7.512 -12.111 1.00 85.44 95 LEU A O 1
ATOM 792 N N . THR A 1 96 ? 13.054 -7.799 -12.072 1.00 83.25 96 THR A N 1
ATOM 793 C CA . THR A 1 96 ? 13.098 -9.184 -11.581 1.00 83.25 96 THR A CA 1
ATOM 794 C C . THR A 1 96 ? 13.030 -10.224 -12.698 1.00 83.25 96 THR A C 1
ATOM 796 O O . THR A 1 96 ? 13.173 -11.415 -12.427 1.00 83.25 96 THR A O 1
ATOM 799 N N . GLY A 1 97 ? 12.762 -9.804 -13.939 1.00 85.62 97 GLY A N 1
ATOM 800 C CA . GLY A 1 97 ? 12.440 -10.699 -15.052 1.00 85.62 97 GLY A CA 1
ATOM 801 C C . GLY A 1 97 ? 11.078 -11.389 -14.906 1.00 85.62 97 GLY A C 1
ATOM 802 O O . GLY A 1 97 ? 10.798 -12.356 -15.613 1.00 85.62 97 GLY A O 1
ATOM 803 N N . TRP A 1 98 ? 10.237 -10.938 -13.972 1.00 88.88 98 TRP A N 1
ATOM 804 C CA . TRP A 1 98 ? 8.888 -11.472 -13.802 1.00 88.88 98 TRP A CA 1
ATOM 805 C C . TRP A 1 98 ? 7.949 -10.919 -14.865 1.00 88.88 98 TRP A C 1
ATOM 807 O O . TRP A 1 98 ? 8.167 -9.856 -15.433 1.00 88.88 98 TRP A O 1
ATOM 817 N N . GLU A 1 99 ? 6.855 -11.631 -15.107 1.00 92.94 99 GLU A N 1
ATOM 818 C CA . GLU A 1 99 ? 5.824 -11.178 -16.028 1.00 92.94 99 GLU A CA 1
ATOM 819 C C . GLU A 1 99 ? 4.635 -10.599 -15.254 1.00 92.94 99 GLU A C 1
ATOM 821 O O . GLU A 1 99 ? 4.027 -11.271 -14.416 1.00 92.94 99 GLU A O 1
ATOM 826 N N . TYR A 1 100 ? 4.267 -9.351 -15.550 1.00 92.88 100 TYR A N 1
ATOM 827 C CA . TYR A 1 100 ? 3.049 -8.753 -15.009 1.00 92.88 100 TYR A CA 1
ATOM 828 C C . TYR A 1 100 ? 1.806 -9.298 -15.729 1.00 92.88 100 TYR A C 1
ATOM 830 O O . TYR A 1 100 ? 1.553 -8.980 -16.889 1.00 92.88 100 TYR A O 1
ATOM 838 N N . LYS A 1 101 ? 0.999 -10.088 -15.014 1.00 94.00 101 LYS A N 1
ATOM 839 C CA . LYS A 1 101 ? -0.276 -10.652 -15.489 1.00 94.00 101 LYS A CA 1
ATOM 840 C C . LYS A 1 101 ? -1.463 -9.807 -15.031 1.00 94.00 101 LYS A C 1
ATOM 842 O O . LYS A 1 101 ? -2.028 -10.070 -13.972 1.00 94.00 101 LYS A O 1
ATOM 847 N N . SER A 1 102 ? -1.825 -8.774 -15.794 1.00 92.31 102 SER A N 1
ATOM 848 C CA . SER A 1 102 ? -2.861 -7.793 -15.411 1.00 92.31 102 SER A CA 1
ATOM 849 C C . SER A 1 102 ? -4.219 -8.407 -15.042 1.00 92.31 102 SER A C 1
ATOM 851 O O . SER A 1 102 ? -4.892 -7.928 -14.136 1.00 92.31 102 SER A O 1
ATOM 853 N N . GLU A 1 103 ? -4.589 -9.513 -15.679 1.00 94.19 103 GLU A N 1
ATOM 854 C CA . GLU A 1 103 ? -5.827 -10.262 -15.465 1.00 94.19 103 GLU A CA 1
ATOM 855 C C . GLU A 1 103 ? -5.884 -10.987 -14.113 1.00 94.19 103 GLU A C 1
ATOM 857 O O . GLU A 1 103 ? -6.946 -11.431 -13.684 1.00 94.19 103 GLU A O 1
ATOM 862 N N . ARG A 1 104 ? -4.741 -11.123 -13.431 1.00 92.56 104 ARG A N 1
ATOM 863 C CA . ARG A 1 104 ? -4.649 -11.684 -12.076 1.00 92.56 104 ARG A CA 1
ATOM 864 C C . ARG A 1 104 ? -4.833 -10.627 -10.988 1.00 92.56 104 ARG A C 1
ATOM 866 O O . ARG A 1 104 ? -4.865 -10.982 -9.813 1.00 92.56 104 ARG A O 1
ATOM 873 N N . TRP A 1 105 ? -4.956 -9.354 -11.363 1.00 92.38 105 TRP A N 1
ATOM 874 C CA . TRP A 1 105 ? -5.152 -8.241 -10.442 1.00 92.38 105 TRP A CA 1
ATOM 875 C C . TRP A 1 105 ? -6.595 -7.759 -10.482 1.00 92.38 105 TRP A C 1
ATOM 877 O O . TRP A 1 105 ? -7.209 -7.644 -11.539 1.00 92.38 105 TRP A O 1
ATOM 887 N N . THR A 1 106 ? -7.137 -7.449 -9.307 1.00 92.12 106 THR A N 1
ATOM 888 C CA . THR A 1 106 ? -8.468 -6.853 -9.170 1.00 92.12 106 THR A CA 1
ATOM 889 C C . THR A 1 106 ? -8.307 -5.404 -8.746 1.00 92.12 106 THR A C 1
ATOM 891 O O . THR A 1 106 ? -7.740 -5.141 -7.691 1.00 92.12 106 THR A O 1
ATOM 894 N N . TRP A 1 107 ? -8.814 -4.476 -9.555 1.00 92.25 107 TRP A N 1
ATOM 895 C CA . TRP A 1 107 ? -8.723 -3.026 -9.321 1.00 92.25 107 TRP A CA 1
ATOM 896 C C . TRP A 1 107 ? -10.091 -2.371 -9.057 1.00 92.25 107 TRP A C 1
ATOM 898 O O . TRP A 1 107 ? -10.201 -1.145 -9.007 1.00 92.25 107 TRP A O 1
ATOM 908 N N . GLU A 1 108 ? -11.140 -3.186 -8.952 1.00 92.88 108 GLU A N 1
ATOM 909 C CA . GLU A 1 108 ? -12.537 -2.769 -8.855 1.00 92.88 108 GLU A CA 1
ATOM 910 C C . GLU A 1 108 ? -13.360 -3.736 -7.996 1.00 92.88 108 GLU A C 1
ATOM 912 O O . GLU A 1 108 ? -12.871 -4.790 -7.591 1.00 92.88 108 GLU A O 1
ATOM 917 N N . ASN A 1 109 ? -14.621 -3.378 -7.741 1.00 92.25 109 ASN A N 1
ATOM 918 C CA . ASN A 1 109 ? -15.564 -4.132 -6.907 1.00 92.25 109 ASN A CA 1
ATOM 919 C C . ASN A 1 109 ? -15.082 -4.322 -5.461 1.00 92.25 109 ASN A C 1
ATOM 921 O O . ASN A 1 109 ? -15.343 -5.342 -4.824 1.00 92.25 109 ASN A O 1
ATOM 925 N N . TRP A 1 110 ? -14.362 -3.334 -4.936 1.00 90.06 110 TRP A N 1
ATOM 926 C CA . TRP A 1 110 ? -13.882 -3.337 -3.560 1.00 90.06 110 TRP A CA 1
ATOM 927 C C . TRP A 1 110 ? -14.943 -2.815 -2.596 1.00 90.06 110 TRP A C 1
ATOM 929 O O . TRP A 1 110 ? -15.742 -1.950 -2.952 1.00 90.06 110 TRP A O 1
ATOM 939 N N . ARG A 1 111 ? -14.904 -3.316 -1.360 1.00 87.75 111 ARG A N 1
ATOM 940 C CA . ARG A 1 111 ? -15.692 -2.814 -0.228 1.00 87.75 111 ARG A CA 1
ATOM 941 C C . ARG A 1 111 ? -14.767 -2.093 0.733 1.00 87.75 111 ARG A C 1
ATOM 943 O O . ARG A 1 111 ? -13.685 -2.608 1.029 1.00 87.75 111 ARG A O 1
ATOM 950 N N . LEU A 1 112 ? -15.167 -0.912 1.195 1.00 83.56 112 LEU A N 1
ATOM 951 C CA . LEU A 1 112 ? -14.355 -0.136 2.127 1.00 83.56 112 LEU A CA 1
ATOM 952 C C . LEU A 1 112 ? -14.873 -0.302 3.552 1.00 83.56 112 LEU A C 1
ATOM 954 O O . LEU A 1 112 ? -16.008 0.051 3.868 1.00 83.56 112 LEU A O 1
ATOM 958 N N . TYR A 1 113 ? -13.983 -0.798 4.401 1.00 83.69 113 TYR A N 1
ATOM 959 C CA . TYR A 1 113 ? -14.211 -1.049 5.815 1.00 83.69 113 TYR A CA 1
ATOM 960 C C . TYR A 1 113 ? -13.384 -0.074 6.652 1.00 83.69 113 TYR A C 1
ATOM 962 O O . TYR A 1 113 ? -12.201 0.136 6.366 1.00 83.69 113 TYR A O 1
ATOM 970 N N . GLN A 1 114 ? -13.986 0.500 7.689 1.00 81.12 114 GLN A N 1
ATOM 971 C CA . GLN A 1 114 ? -13.294 1.328 8.673 1.00 81.12 114 GLN A CA 1
ATOM 972 C C . GLN A 1 114 ? -13.428 0.719 10.059 1.00 81.12 114 GLN A C 1
ATOM 974 O O . GLN A 1 114 ? -14.500 0.298 10.466 1.00 81.12 114 GLN A O 1
ATOM 979 N N . PHE A 1 115 ? -1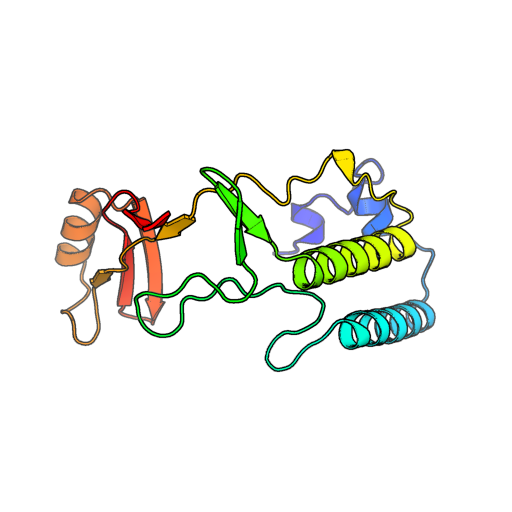2.318 0.700 10.788 1.00 85.25 115 PHE A N 1
ATOM 980 C CA . PHE A 1 115 ? -12.279 0.247 12.171 1.00 85.25 115 PHE A CA 1
ATOM 981 C C . PHE A 1 115 ? -12.056 1.433 13.096 1.00 85.25 115 PHE A C 1
ATOM 983 O O . PHE A 1 115 ? -11.191 2.279 12.831 1.00 85.25 115 PHE A O 1
ATOM 990 N N . THR A 1 116 ? -12.769 1.454 14.218 1.00 84.81 116 THR A N 1
ATOM 991 C CA . THR A 1 116 ? -12.498 2.422 15.276 1.00 84.81 116 THR A CA 1
ATOM 992 C C . THR A 1 116 ? -11.368 1.926 16.164 1.00 84.81 116 THR A C 1
ATOM 994 O O . THR A 1 116 ? -11.377 0.812 16.693 1.00 84.81 116 THR A O 1
ATOM 997 N N . LYS A 1 117 ? -10.369 2.787 16.346 1.00 87.94 117 LYS A N 1
ATOM 998 C CA . LYS A 1 117 ? -9.227 2.511 17.209 1.00 87.94 117 LYS A CA 1
ATOM 999 C C . LYS A 1 117 ? -9.500 3.007 18.626 1.00 87.94 117 LYS A C 1
ATOM 1001 O O . LYS A 1 117 ? -9.653 4.205 18.850 1.00 87.94 117 LYS A O 1
ATOM 1006 N N . GLY A 1 118 ? -9.496 2.088 19.582 1.00 88.69 118 GLY A N 1
ATOM 1007 C CA . GLY A 1 118 ? -9.413 2.377 21.008 1.00 88.69 118 GLY A CA 1
ATOM 1008 C C . GLY A 1 118 ? -7.966 2.553 21.478 1.00 88.69 118 GLY A C 1
ATOM 1009 O O . GLY A 1 118 ? -7.014 2.139 20.814 1.00 88.69 118 GLY A O 1
ATOM 1010 N N . SER A 1 119 ? -7.801 3.154 22.654 1.00 90.12 119 SER A N 1
ATOM 1011 C CA . SER A 1 119 ? -6.507 3.301 23.327 1.00 90.12 119 SER A CA 1
ATOM 1012 C C . SER A 1 119 ? -6.635 2.960 24.811 1.00 90.12 119 SER A C 1
ATOM 1014 O O . SER A 1 119 ? -7.685 3.180 25.421 1.00 90.12 119 SER A O 1
ATOM 1016 N N . LEU A 1 120 ? -5.593 2.346 25.368 1.00 88.25 120 LEU A N 1
ATOM 1017 C CA . LEU A 1 120 ? -5.441 2.015 26.780 1.00 88.25 120 LEU A CA 1
ATOM 1018 C C . LEU A 1 120 ? -4.028 2.398 27.223 1.00 88.25 120 LEU A C 1
ATOM 1020 O O . LEU A 1 120 ? -3.061 1.742 26.842 1.00 88.25 120 LEU A O 1
ATOM 1024 N N . GLY A 1 121 ? -3.910 3.422 28.062 1.00 83.19 121 GLY A N 1
ATOM 1025 C CA . GLY A 1 121 ? -2.616 3.986 28.451 1.00 83.19 121 GLY A CA 1
ATOM 1026 C C . GLY A 1 121 ? -2.536 5.491 28.200 1.00 83.19 121 GLY A C 1
ATOM 1027 O O . GLY A 1 121 ? -3.410 6.069 27.550 1.00 83.19 121 GLY A O 1
ATOM 1028 N N . GLY A 1 122 ? -1.493 6.140 28.722 1.00 74.81 122 GLY A N 1
ATOM 1029 C CA . GLY A 1 122 ? -1.324 7.595 28.605 1.00 74.81 122 GLY A CA 1
ATOM 1030 C C . GLY A 1 122 ? -2.500 8.368 29.219 1.00 74.81 122 GLY A C 1
ATOM 1031 O O . GLY A 1 122 ? -2.841 8.147 30.381 1.00 74.81 122 GLY A O 1
ATOM 1032 N N . ASP A 1 123 ? -3.139 9.229 28.424 1.00 63.66 123 ASP A N 1
ATOM 1033 C CA . ASP A 1 123 ? -4.256 10.094 28.845 1.00 63.66 123 ASP A CA 1
ATO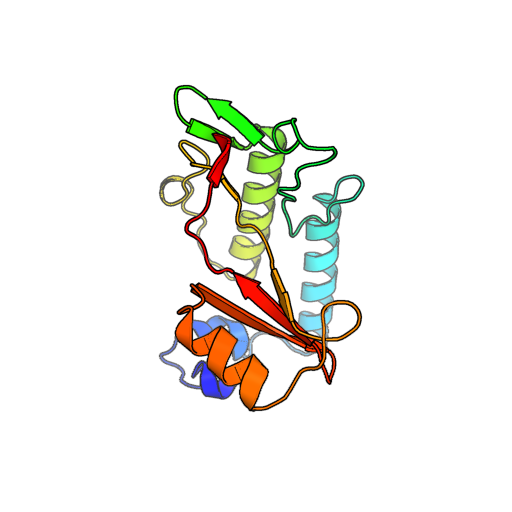M 1034 C C . ASP A 1 123 ? -5.584 9.341 29.065 1.00 63.66 123 ASP A C 1
ATOM 1036 O O . ASP A 1 123 ? -6.520 9.878 29.652 1.00 63.66 123 ASP A O 1
ATOM 1040 N N . THR A 1 124 ? -5.682 8.084 28.614 1.00 66.25 124 THR A N 1
ATOM 1041 C CA . THR A 1 124 ? -6.924 7.280 28.669 1.00 66.25 124 THR A CA 1
ATOM 1042 C C . THR A 1 124 ? -7.017 6.363 29.893 1.00 66.25 124 THR A C 1
ATOM 1044 O O . THR A 1 124 ? -8.020 5.678 30.093 1.00 66.25 124 THR A O 1
ATOM 1047 N N . GLY A 1 125 ? -5.976 6.342 30.731 1.00 74.12 125 GLY A N 1
ATOM 1048 C CA . GLY A 1 125 ? -5.898 5.522 31.938 1.00 74.12 125 GLY A CA 1
ATOM 1049 C C . GLY A 1 125 ? -4.549 4.824 32.091 1.00 74.12 125 GLY A C 1
ATOM 1050 O O . GLY A 1 125 ? -3.708 4.823 31.197 1.00 74.12 125 GLY A O 1
ATOM 1051 N N . ARG A 1 126 ? -4.318 4.207 33.254 1.00 83.06 126 ARG A N 1
ATOM 1052 C CA . ARG A 1 126 ? -3.049 3.528 33.546 1.00 83.06 126 ARG A CA 1
ATOM 1053 C C . ARG A 1 126 ? -3.038 2.109 32.975 1.00 83.06 126 ARG A C 1
ATOM 1055 O O . ARG A 1 126 ? -3.876 1.280 33.340 1.00 83.06 126 ARG A O 1
ATOM 1062 N N . LEU A 1 127 ? -2.031 1.796 32.164 1.00 86.81 127 LEU A N 1
ATOM 1063 C CA . LEU A 1 127 ? -1.753 0.422 31.763 1.00 86.81 127 LEU A CA 1
ATOM 1064 C C . LEU A 1 127 ? -1.156 -0.346 32.953 1.00 86.81 127 LEU A C 1
ATOM 1066 O O . LEU A 1 127 ? -0.170 0.062 33.567 1.00 86.81 127 LEU A O 1
ATOM 1070 N N . ASN A 1 128 ? -1.810 -1.438 33.330 1.00 89.06 128 ASN A N 1
ATOM 1071 C CA . ASN A 1 128 ? -1.350 -2.384 34.338 1.00 89.06 128 ASN A CA 1
ATOM 1072 C C . ASN A 1 128 ? -1.957 -3.768 34.051 1.00 89.06 128 ASN A C 1
ATOM 1074 O O . ASN A 1 128 ? -2.820 -3.910 33.187 1.00 89.06 128 ASN A O 1
ATOM 1078 N N . ASN A 1 129 ? -1.538 -4.796 34.794 1.00 89.88 129 ASN A N 1
ATOM 1079 C CA . ASN A 1 129 ? -2.025 -6.164 34.5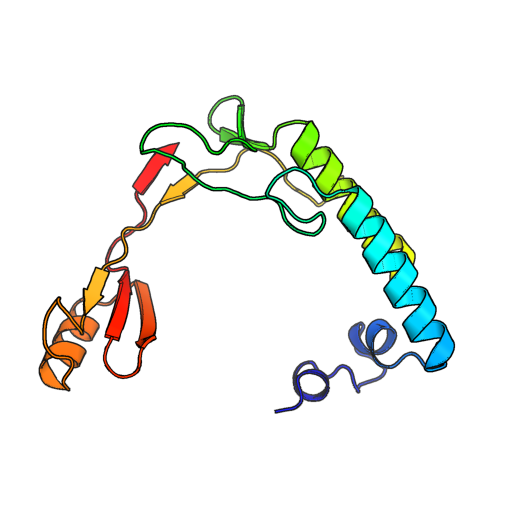81 1.00 89.88 129 ASN A CA 1
ATOM 1080 C C . ASN A 1 129 ? -3.553 -6.296 34.691 1.00 89.88 129 ASN A C 1
ATOM 1082 O O . ASN A 1 129 ? -4.142 -7.118 33.994 1.00 89.88 129 ASN A O 1
ATOM 1086 N N . GLY A 1 130 ? -4.198 -5.501 35.550 1.00 91.25 130 GLY A N 1
ATOM 1087 C CA . GLY A 1 130 ? -5.652 -5.482 35.688 1.00 91.25 130 GLY A CA 1
ATOM 1088 C C . GLY A 1 130 ? -6.328 -4.931 34.437 1.00 91.25 130 GLY A C 1
ATOM 1089 O O . GLY A 1 130 ? -7.154 -5.612 33.839 1.00 91.25 130 GLY A O 1
ATOM 1090 N N . THR A 1 131 ? -5.926 -3.740 33.990 1.00 90.06 131 THR A N 1
ATOM 1091 C CA . THR A 1 131 ? -6.508 -3.114 32.792 1.00 90.06 131 THR A CA 1
ATOM 1092 C C . THR A 1 131 ? -6.196 -3.894 31.516 1.00 90.06 131 THR A C 1
ATOM 1094 O O . THR A 1 131 ? -7.058 -4.006 30.647 1.00 90.06 131 THR A O 1
ATOM 1097 N N . PHE A 1 132 ? -5.023 -4.524 31.436 1.00 90.81 132 PHE A N 1
ATOM 1098 C CA . PHE A 1 132 ? -4.678 -5.442 30.353 1.00 90.81 132 PHE A CA 1
ATOM 1099 C C . PHE A 1 132 ? -5.591 -6.675 30.318 1.00 90.81 132 PHE A C 1
ATOM 1101 O O . PHE A 1 132 ? -6.123 -7.014 29.263 1.00 90.81 132 PHE A O 1
ATOM 1108 N N . ARG A 1 133 ? -5.833 -7.330 31.463 1.00 92.56 133 ARG A N 1
ATOM 1109 C CA . ARG A 1 133 ? -6.768 -8.467 31.536 1.00 92.56 133 ARG A CA 1
ATOM 1110 C C . ARG A 1 133 ? -8.181 -8.063 31.128 1.00 92.56 133 ARG A C 1
ATOM 1112 O O . ARG A 1 133 ? -8.817 -8.806 30.390 1.00 92.56 133 ARG A O 1
ATOM 1119 N N . THR A 1 134 ? -8.634 -6.882 31.548 1.00 92.44 134 THR A N 1
ATOM 1120 C CA . THR A 1 134 ? -9.931 -6.330 31.133 1.00 92.44 134 THR A CA 1
ATOM 1121 C C . THR A 1 134 ? -9.997 -6.088 29.627 1.00 92.44 134 THR A C 1
ATOM 1123 O O . THR A 1 134 ? -11.036 -6.322 29.017 1.00 92.44 134 THR A O 1
ATOM 1126 N N . LEU A 1 135 ? -8.908 -5.633 28.998 1.00 90.94 135 LEU A N 1
ATOM 1127 C CA . LEU A 1 135 ? -8.853 -5.528 27.541 1.00 90.94 135 LEU A CA 1
ATOM 1128 C C . LEU A 1 135 ? -8.954 -6.915 26.898 1.00 90.94 135 LEU A C 1
ATOM 1130 O O . LEU A 1 135 ? -9.799 -7.114 26.035 1.00 90.94 135 LEU A O 1
ATOM 1134 N N . MET A 1 136 ? -8.161 -7.889 27.352 1.00 93.56 136 MET A N 1
ATOM 1135 C CA . MET A 1 136 ? -8.179 -9.250 26.798 1.00 93.56 136 MET A CA 1
ATOM 1136 C C . MET A 1 136 ? -9.541 -9.936 26.959 1.00 93.56 136 MET A C 1
ATOM 1138 O O . MET A 1 136 ? -9.967 -10.652 26.057 1.00 93.56 136 MET A O 1
ATOM 1142 N N . SER A 1 137 ? -10.272 -9.682 28.051 1.00 93.69 137 SER A N 1
ATOM 1143 C CA . SER A 1 137 ? -11.624 -10.228 28.233 1.00 93.69 137 SER A CA 1
ATOM 1144 C C . SER A 1 137 ? -12.647 -9.667 27.245 1.00 93.69 137 SER A C 1
ATOM 1146 O O . SER A 1 137 ? -13.671 -10.304 27.022 1.00 93.69 137 SER A O 1
ATOM 1148 N N . LYS A 1 138 ? -12.379 -8.501 26.641 1.00 91.25 138 LYS A N 1
ATOM 1149 C CA . LYS A 1 138 ? -13.200 -7.951 25.552 1.00 91.25 138 LYS A CA 1
ATOM 1150 C C . LYS A 1 138 ? -12.901 -8.592 24.194 1.00 91.25 138 LYS A C 1
ATOM 1152 O O . LYS A 1 138 ? -13.567 -8.235 23.236 1.00 91.25 138 LYS A O 1
ATOM 1157 N N . GLN A 1 139 ? -11.925 -9.504 24.119 1.00 92.12 139 GLN A N 1
ATOM 1158 C CA . GLN A 1 139 ? -11.524 -10.212 22.899 1.00 92.12 139 GLN A CA 1
ATOM 1159 C C . GLN A 1 139 ? -11.247 -9.249 21.730 1.00 92.12 139 GLN A C 1
ATOM 1161 O O . GLN A 1 139 ? -11.955 -9.281 20.728 1.00 92.12 139 GLN A O 1
ATOM 1166 N N . PRO A 1 140 ? -10.244 -8.356 21.856 1.00 91.88 140 PRO A N 1
ATOM 1167 C CA . PRO A 1 140 ? -9.936 -7.404 20.800 1.00 91.88 140 PRO A CA 1
ATOM 1168 C C . PRO A 1 140 ? -9.573 -8.140 19.509 1.00 91.88 140 PRO A C 1
ATOM 1170 O O . PRO A 1 140 ? -8.762 -9.067 19.532 1.00 91.88 140 PRO A O 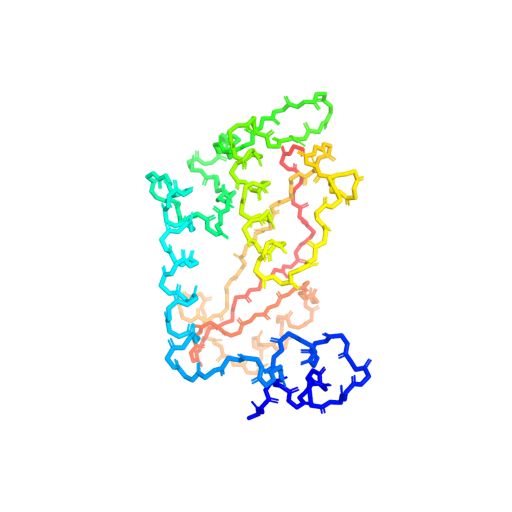1
ATOM 1173 N N . LEU A 1 141 ? -10.113 -7.670 18.385 1.00 90.62 141 LEU A N 1
ATOM 1174 C CA . LEU A 1 141 ? -9.775 -8.160 17.050 1.00 90.62 141 LEU A CA 1
ATOM 1175 C C . LEU A 1 141 ? -8.274 -8.005 16.767 1.00 90.62 141 LEU A C 1
ATOM 1177 O O . LEU A 1 141 ? -7.637 -8.873 16.177 1.00 90.62 141 LEU A O 1
ATOM 1181 N N . SER A 1 142 ? -7.706 -6.877 17.193 1.00 91.69 142 SER A N 1
ATOM 1182 C CA . SER A 1 142 ? -6.281 -6.582 17.086 1.00 91.69 142 SER A CA 1
ATOM 1183 C C . SER A 1 142 ? -5.871 -5.587 18.163 1.00 91.69 142 SER A C 1
ATOM 1185 O O . SER A 1 142 ? -6.672 -4.754 18.590 1.00 91.69 142 SER A O 1
ATOM 1187 N N . PHE A 1 143 ? -4.620 -5.661 18.609 1.00 92.75 143 PHE A N 1
ATOM 1188 C CA . PHE A 1 143 ? -4.021 -4.660 19.482 1.00 92.75 143 PHE A CA 1
ATOM 1189 C C . PHE A 1 143 ? -2.499 -4.639 19.339 1.00 92.75 143 PHE A C 1
ATOM 1191 O O . PHE A 1 143 ? -1.874 -5.648 19.015 1.00 92.75 143 PHE A O 1
ATOM 1198 N N . ALA A 1 144 ? -1.892 -3.488 19.609 1.00 91.69 144 ALA A N 1
ATOM 1199 C CA . ALA A 1 144 ? -0.448 -3.309 19.595 1.00 91.69 144 ALA A CA 1
ATOM 1200 C C . ALA A 1 144 ? -0.013 -2.327 20.685 1.00 91.69 144 ALA A C 1
ATOM 1202 O O . ALA A 1 144 ? -0.700 -1.344 20.961 1.00 91.69 144 ALA A O 1
ATOM 1203 N N . MET A 1 145 ? 1.156 -2.565 21.283 1.00 88.12 145 MET A N 1
ATOM 1204 C CA . MET A 1 145 ? 1.813 -1.540 22.095 1.00 88.12 145 MET A CA 1
ATOM 1205 C C . MET A 1 145 ? 2.448 -0.502 21.170 1.00 88.12 145 MET A C 1
ATOM 1207 O O . MET A 1 145 ? 3.325 -0.843 20.378 1.00 88.12 145 MET A O 1
ATOM 1211 N N . THR A 1 146 ? 2.019 0.753 21.271 1.00 80.94 146 THR A N 1
ATOM 1212 C CA . THR A 1 146 ? 2.489 1.852 20.404 1.00 80.94 146 THR A CA 1
ATOM 1213 C C . THR A 1 146 ? 3.439 2.815 21.113 1.00 80.94 146 THR A C 1
ATOM 1215 O O . THR A 1 146 ? 4.180 3.550 20.466 1.00 80.94 146 THR A O 1
ATOM 1218 N N . ALA A 1 147 ? 3.474 2.763 22.445 1.00 77.50 147 ALA A N 1
ATOM 1219 C CA . ALA A 1 147 ? 4.463 3.406 23.302 1.00 77.50 147 ALA A CA 1
ATOM 1220 C C . ALA A 1 147 ? 4.737 2.508 24.517 1.00 77.50 147 ALA A C 1
ATOM 1222 O O . ALA A 1 147 ? 4.007 1.545 24.757 1.00 77.50 147 ALA A O 1
ATOM 1223 N N . SER A 1 148 ? 5.734 2.853 25.338 1.00 77.56 148 SER A N 1
ATOM 1224 C CA . SER A 1 148 ? 6.135 2.065 26.517 1.00 77.56 148 SER A CA 1
ATOM 1225 C C . SER A 1 148 ? 4.990 1.777 27.500 1.00 77.56 148 SER A C 1
ATOM 1227 O O . SER A 1 148 ? 5.096 0.859 28.305 1.00 77.56 148 SER A O 1
ATOM 1229 N N . ASN A 1 149 ? 3.916 2.573 27.461 1.00 84.75 149 ASN A N 1
ATOM 1230 C CA . ASN A 1 149 ? 2.787 2.482 28.384 1.00 84.75 149 ASN A CA 1
ATOM 1231 C C . ASN A 1 149 ? 1.416 2.667 27.702 1.00 84.75 149 ASN A C 1
ATOM 1233 O O . ASN A 1 149 ? 0.477 3.109 28.361 1.00 84.75 149 ASN A O 1
ATOM 1237 N N . THR A 1 150 ? 1.306 2.386 26.395 1.00 90.00 150 THR A N 1
ATOM 1238 C CA . THR A 1 150 ? 0.046 2.538 25.642 1.00 90.00 150 THR A CA 1
ATOM 1239 C C . THR A 1 150 ? -0.194 1.355 24.717 1.00 90.00 150 THR A C 1
ATOM 1241 O O . THR A 1 150 ? 0.690 0.983 23.945 1.00 90.00 150 THR A O 1
ATOM 1244 N N . ILE A 1 151 ? -1.400 0.795 24.787 1.00 90.31 151 ILE A N 1
ATOM 1245 C CA . ILE A 1 151 ? -1.929 -0.204 23.863 1.00 90.31 151 ILE A CA 1
ATOM 1246 C C . ILE A 1 151 ? -3.024 0.448 23.028 1.00 90.31 151 ILE A C 1
ATOM 1248 O O . ILE A 1 151 ? -4.012 0.933 23.572 1.00 90.31 151 ILE A O 1
ATOM 1252 N N . GLU A 1 152 ? -2.880 0.406 21.713 1.00 92.69 152 GLU A N 1
ATOM 1253 C CA . GLU A 1 152 ? -3.971 0.694 20.786 1.00 92.69 152 GLU A CA 1
ATOM 1254 C C . GLU A 1 152 ? -4.653 -0.613 20.400 1.00 92.69 152 GLU A C 1
ATOM 1256 O O . GLU A 1 152 ? -3.980 -1.631 20.234 1.00 92.69 152 GLU A O 1
ATOM 1261 N N . TYR A 1 153 ? -5.978 -0.607 20.290 1.00 91.56 153 TYR A N 1
ATOM 1262 C CA . TYR A 1 153 ? -6.750 -1.824 20.053 1.00 91.56 153 TYR A CA 1
ATOM 1263 C C . TYR A 1 153 ? -8.017 -1.568 19.241 1.00 91.56 153 TYR A C 1
ATOM 1265 O O . TYR A 1 153 ? -8.502 -0.444 19.161 1.00 91.56 153 TYR A O 1
ATOM 1273 N N . ILE A 1 154 ? -8.565 -2.632 18.668 1.00 93.12 154 ILE A N 1
ATOM 1274 C CA . ILE A 1 154 ? -9.839 -2.661 17.947 1.00 93.12 154 ILE A CA 1
ATOM 1275 C C . ILE A 1 154 ? -10.703 -3.732 18.619 1.00 93.12 154 ILE A C 1
ATOM 1277 O O . ILE A 1 154 ? -10.221 -4.840 18.850 1.00 93.12 154 ILE A O 1
ATOM 1281 N N . LEU A 1 155 ? -11.944 -3.397 18.982 1.00 88.31 155 LEU A N 1
ATOM 1282 C CA . LEU A 1 155 ? -12.881 -4.327 19.642 1.00 88.31 155 LEU A CA 1
ATOM 1283 C C . LEU A 1 155 ? -13.989 -4.833 18.725 1.00 88.31 155 LEU A C 1
ATOM 1285 O O . LEU A 1 155 ? -14.560 -5.883 18.988 1.00 88.31 155 LEU A O 1
ATOM 1289 N N . GLU A 1 156 ? -14.334 -4.041 17.722 1.00 83.50 156 GLU A N 1
ATOM 1290 C CA . GLU A 1 156 ? -15.527 -4.218 16.906 1.00 83.50 156 GLU A CA 1
ATOM 1291 C C . GLU A 1 156 ? -15.189 -4.751 15.515 1.00 83.50 156 GLU A C 1
ATOM 1293 O O . GLU A 1 156 ? -14.045 -4.680 15.053 1.00 83.50 156 GLU A O 1
ATOM 1298 N N . GLU A 1 157 ? -16.222 -5.267 14.858 1.00 77.81 157 GLU A N 1
ATOM 1299 C CA . GLU A 1 157 ? -16.225 -5.479 13.416 1.00 77.81 157 GLU A CA 1
ATOM 1300 C C . GLU A 1 157 ? -16.241 -4.122 12.700 1.00 77.81 157 GLU A C 1
ATOM 1302 O O . GLU A 1 157 ? -16.752 -3.147 13.253 1.00 77.81 157 GLU A O 1
ATOM 1307 N N . PRO A 1 158 ? -15.676 -4.024 11.489 1.00 78.00 158 PRO A N 1
ATOM 1308 C CA . PRO A 1 158 ? -15.572 -2.742 10.821 1.00 78.00 158 PRO A CA 1
ATOM 1309 C C . PRO A 1 158 ? -16.934 -2.215 10.377 1.00 78.00 158 PRO A C 1
ATOM 1311 O O . PRO A 1 158 ? -17.765 -2.965 9.857 1.00 78.00 158 PRO A O 1
ATOM 1314 N N . ASP A 1 159 ? -17.092 -0.898 10.428 1.00 73.38 159 ASP A N 1
ATOM 1315 C CA . ASP A 1 159 ? -18.174 -0.215 9.736 1.00 73.38 159 ASP A CA 1
ATOM 1316 C C . ASP A 1 159 ? -17.954 -0.316 8.222 1.00 73.38 159 ASP A C 1
ATOM 1318 O O . ASP A 1 159 ? -16.878 0.010 7.700 1.00 73.38 159 ASP A O 1
ATOM 1322 N N . GLN A 1 160 ? -18.982 -0.759 7.493 1.00 70.25 160 GLN A N 1
ATOM 1323 C CA . GLN A 1 160 ? -18.986 -0.648 6.038 1.00 70.25 160 GLN A CA 1
ATOM 1324 C C . GLN A 1 160 ? -19.325 0.797 5.668 1.00 70.25 160 GLN A C 1
ATOM 1326 O O . GLN A 1 160 ? -20.441 1.260 5.892 1.00 70.25 160 GLN A O 1
ATOM 1331 N N . ILE A 1 161 ? -18.356 1.503 5.088 1.00 67.19 161 ILE A N 1
ATOM 1332 C CA . ILE A 1 161 ? -18.537 2.905 4.688 1.00 67.19 161 ILE A CA 1
ATOM 1333 C C . ILE A 1 161 ? -19.255 2.979 3.336 1.00 67.19 161 ILE A C 1
ATOM 1335 O O . ILE A 1 161 ? -20.120 3.832 3.129 1.00 67.19 161 ILE A O 1
ATOM 1339 N N . VAL A 1 162 ? -18.860 2.101 2.403 1.00 60.00 162 VAL A N 1
ATOM 1340 C CA . VAL A 1 162 ? -19.413 1.945 1.046 1.00 60.00 162 VAL A CA 1
ATOM 1341 C C . VAL A 1 162 ? -19.291 0.487 0.628 1.00 60.00 162 VAL A C 1
ATOM 1343 O O . VAL A 1 162 ? -18.156 -0.047 0.663 1.00 60.00 162 VAL A O 1
#

Radius of gyration: 21.59 Å; chains: 1; bounding box: 51×40×52 Å

Foldseek 3Di:
DDVCVVQVLVPPVDLNVLVPVDPPDDPVNVVVLVVVLQVQQQVLADVPGGLQDDDQDDDDPQDGRPQWDDDPPKIFGDPSSVVSNQSNVVSVCVSSVHDDDPVVDDGMRHWDWAFDKDKDFDPNYWDDPVVVVVVVVLVFPDWDDPDPTMIITTRDGTDGSD